Protein AF-A0AA38TCP2-F1 (afdb_monomer)

Nearest PDB structures (foldseek):
  6n63-assembly1_A-2  TM=3.484E-01  e=5.755E+00  Bacillus thermotolerans

Sequence (91 aa):
MIALFSSVIDVLQMIEEDGLTCEQKSKARLLSNSLHSFDVVFCLHFMKLLLGITNELSQDLQKNERDIINAMQSVGVCKHQLQELRVEDDR

Radius of gyration: 19.85 Å; Cα contacts (8 Å, |Δi|>4): 44; chains: 1; bounding box: 36×32×53 Å

Organism: NCBI:txid347529

Mean predicted aligned error: 7.53 Å

pLDDT: mean 86.17, std 11.7, range [43.28, 97.25]

Foldseek 3Di:
DVVCLVVLLVVLVCCLVPPPDPVSNVVSVVVNVVCPDPVNVVVVVVVVVLCVLVVVLVVLVVPDDPPVVVSVVSVVVSVVVVVVVVVVVVD

Structure (mmCIF, N/CA/C/O backbone):
data_AF-A0AA38TCP2-F1
#
_entry.id   AF-A0AA38TCP2-F1
#
loop_
_atom_site.group_PDB
_atom_site.id
_atom_site.type_symbol
_atom_site.label_atom_id
_atom_site.label_alt_id
_atom_site.label_comp_id
_atom_site.label_asym_id
_atom_site.label_entity_id
_atom_site.label_seq_id
_atom_site.pdbx_PDB_ins_code
_atom_site.Cartn_x
_atom_site.Cartn_y
_atom_site.Cartn_z
_atom_site.occupancy
_atom_site.B_iso_or_equiv
_atom_site.auth_seq_id
_atom_site.auth_comp_id
_atom_site.auth_asym_id
_atom_site.auth_atom_id
_atom_site.pdbx_PDB_model_num
ATOM 1 N N . MET A 1 1 ? -2.609 6.591 0.418 1.00 59.47 1 MET A N 1
ATOM 2 C CA . MET A 1 1 ? -2.010 5.448 -0.306 1.00 59.47 1 MET A CA 1
ATOM 3 C C . MET A 1 1 ? -2.790 5.123 -1.580 1.00 59.47 1 MET A C 1
ATOM 5 O O . MET A 1 1 ? -2.225 5.308 -2.644 1.00 59.47 1 MET A O 1
ATOM 9 N N . ILE A 1 2 ? -4.091 4.800 -1.522 1.00 72.06 2 ILE A N 1
ATOM 10 C CA . ILE A 1 2 ? -4.913 4.575 -2.739 1.00 72.06 2 ILE A CA 1
ATOM 11 C C . ILE A 1 2 ? -4.973 5.789 -3.677 1.00 72.06 2 ILE A C 1
ATOM 13 O O . ILE A 1 2 ? -4.919 5.619 -4.887 1.00 72.06 2 ILE A O 1
ATOM 17 N N . ALA A 1 3 ? -4.990 7.012 -3.141 1.00 81.94 3 ALA A N 1
ATOM 18 C CA . ALA A 1 3 ? -4.983 8.225 -3.965 1.00 81.94 3 ALA A CA 1
ATOM 19 C C . ALA A 1 3 ? -3.734 8.367 -4.860 1.00 81.94 3 ALA A C 1
ATOM 21 O O . ALA A 1 3 ? -3.800 9.022 -5.891 1.00 81.94 3 ALA A O 1
ATOM 22 N N . LEU A 1 4 ? -2.606 7.755 -4.479 1.00 88.12 4 LEU A N 1
ATOM 23 C CA . LEU A 1 4 ? -1.365 7.800 -5.260 1.00 88.12 4 LEU A CA 1
ATOM 24 C C . LEU A 1 4 ? -1.226 6.604 -6.203 1.00 88.12 4 LEU A C 1
ATOM 26 O O . LEU A 1 4 ? -0.361 6.629 -7.067 1.00 88.12 4 LEU A O 1
ATOM 30 N N . PHE A 1 5 ? -2.061 5.572 -6.051 1.00 88.12 5 PHE A N 1
ATOM 31 C CA . PHE A 1 5 ? -1.940 4.337 -6.821 1.00 88.12 5 PHE A CA 1
ATOM 32 C C . PHE A 1 5 ? -2.056 4.605 -8.325 1.00 88.12 5 PHE A C 1
ATOM 34 O O . PHE A 1 5 ? -1.156 4.231 -9.066 1.00 88.12 5 PHE A O 1
ATOM 41 N N . SER A 1 6 ? -3.084 5.351 -8.750 1.00 90.56 6 SER A N 1
ATOM 42 C CA . SER A 1 6 ? -3.246 5.755 -10.158 1.00 90.56 6 SER A CA 1
ATOM 43 C C . SER A 1 6 ? -2.028 6.527 -10.659 1.00 90.56 6 SER A C 1
ATOM 45 O O . SER A 1 6 ? -1.417 6.132 -11.638 1.00 90.56 6 SER A O 1
ATOM 47 N N . SER A 1 7 ? -1.605 7.560 -9.923 1.00 94.44 7 SER A N 1
ATOM 48 C CA . SER A 1 7 ? -0.474 8.398 -10.331 1.00 94.44 7 SER A CA 1
ATOM 49 C C . SER A 1 7 ? 0.837 7.616 -10.463 1.00 94.44 7 SER A C 1
ATOM 51 O O . SER A 1 7 ? 1.644 7.936 -11.329 1.00 94.44 7 SER A O 1
ATOM 53 N N . VAL A 1 8 ? 1.069 6.607 -9.617 1.00 93.38 8 VAL A N 1
ATOM 54 C CA . VAL A 1 8 ? 2.259 5.749 -9.711 1.00 93.38 8 VAL A CA 1
ATOM 55 C C . VAL A 1 8 ? 2.183 4.847 -10.942 1.00 93.38 8 VAL A C 1
ATOM 57 O O . VAL A 1 8 ? 3.186 4.718 -11.639 1.00 93.38 8 VAL A O 1
ATOM 60 N N . ILE A 1 9 ? 1.019 4.261 -11.236 1.00 94.06 9 ILE A N 1
ATOM 61 C CA . ILE A 1 9 ? 0.814 3.467 -12.457 1.00 94.06 9 ILE A CA 1
ATOM 62 C C . ILE A 1 9 ? 1.022 4.331 -13.705 1.00 94.06 9 ILE A C 1
ATOM 64 O O . ILE A 1 9 ? 1.779 3.932 -14.586 1.00 94.06 9 ILE A O 1
ATOM 68 N N . ASP A 1 10 ? 0.453 5.538 -13.736 1.00 95.12 10 ASP A N 1
ATOM 69 C CA . ASP A 1 10 ? 0.572 6.466 -14.867 1.00 95.12 10 ASP A CA 1
ATOM 70 C C . ASP A 1 10 ? 2.042 6.825 -15.150 1.00 95.12 10 ASP A C 1
ATOM 72 O O . ASP A 1 10 ? 2.501 6.806 -16.294 1.00 95.12 10 ASP A O 1
ATOM 76 N N . VAL A 1 11 ? 2.824 7.099 -14.099 1.00 96.38 11 VAL A N 1
ATOM 77 C CA . VAL A 1 11 ? 4.262 7.386 -14.230 1.00 96.38 11 VAL A CA 1
ATOM 78 C C . VAL A 1 11 ? 5.042 6.152 -14.689 1.00 96.38 11 VAL A C 1
ATOM 80 O O . VAL A 1 11 ? 5.954 6.276 -15.505 1.00 96.38 11 VAL A O 1
ATOM 83 N N . LEU A 1 12 ? 4.708 4.956 -14.197 1.00 96.50 12 LEU A N 1
ATOM 84 C CA . LEU A 1 12 ? 5.367 3.724 -14.635 1.00 96.50 12 LEU A CA 1
ATOM 85 C C . LEU A 1 12 ? 5.069 3.412 -16.102 1.00 96.50 12 LEU A C 1
ATOM 87 O O . LEU A 1 12 ? 5.986 3.031 -16.826 1.00 96.50 12 LEU A O 1
ATOM 91 N N . GLN A 1 13 ? 3.836 3.633 -16.557 1.00 95.69 13 GLN A N 1
ATOM 92 C CA . GLN A 1 13 ? 3.471 3.474 -17.961 1.00 95.69 13 GLN A CA 1
ATOM 93 C C . GLN A 1 13 ? 4.240 4.462 -18.849 1.00 95.69 13 GLN A C 1
ATOM 95 O O . GLN A 1 13 ? 4.828 4.059 -19.850 1.00 95.69 13 GLN A O 1
ATOM 100 N N . MET A 1 14 ? 4.341 5.726 -18.431 1.00 96.94 14 MET A N 1
ATOM 101 C CA . MET A 1 14 ? 5.144 6.729 -19.134 1.00 96.94 14 MET A CA 1
ATOM 102 C C . MET A 1 14 ? 6.617 6.307 -19.248 1.00 96.94 14 MET A C 1
ATOM 104 O O . MET A 1 14 ? 7.219 6.435 -20.307 1.00 96.94 14 MET A O 1
ATOM 108 N N . ILE A 1 15 ? 7.217 5.755 -18.187 1.00 97.25 15 ILE A N 1
ATOM 109 C CA . ILE A 1 15 ? 8.612 5.280 -18.229 1.00 97.25 15 ILE A CA 1
ATOM 110 C C . ILE A 1 15 ? 8.755 4.033 -19.114 1.00 97.25 15 ILE A C 1
ATOM 112 O O . ILE A 1 15 ? 9.784 3.862 -19.771 1.00 97.25 15 ILE A O 1
ATOM 116 N N . GLU A 1 16 ? 7.754 3.154 -19.142 1.00 95.81 16 GLU A N 1
ATOM 117 C CA . GLU A 1 16 ? 7.742 1.996 -20.035 1.00 95.81 16 GLU A CA 1
ATOM 118 C C . GLU A 1 16 ? 7.725 2.418 -21.515 1.00 95.81 16 GLU A C 1
ATOM 120 O O . GLU A 1 16 ? 8.463 1.852 -22.328 1.00 95.81 16 GLU A O 1
ATOM 125 N N . GLU A 1 17 ? 6.937 3.437 -21.854 1.00 95.06 17 GLU A N 1
ATOM 126 C CA . GLU A 1 17 ? 6.791 3.954 -23.216 1.00 95.06 17 GLU A CA 1
ATOM 127 C C . GLU A 1 17 ? 7.997 4.822 -23.628 1.00 95.06 17 GLU A C 1
ATOM 129 O O . GLU A 1 17 ? 8.650 4.531 -24.639 1.00 95.06 17 GLU A O 1
ATOM 134 N N . ASP A 1 18 ? 8.386 5.787 -22.790 1.00 96.12 18 ASP A N 1
ATOM 135 C CA . ASP A 1 18 ? 9.334 6.867 -23.115 1.00 96.12 18 ASP A CA 1
ATOM 136 C C . ASP A 1 18 ? 10.735 6.713 -22.491 1.00 96.12 18 ASP A C 1
ATOM 138 O O . ASP A 1 18 ? 11.607 7.565 -22.676 1.00 96.12 18 ASP A O 1
ATOM 142 N N . GLY A 1 19 ? 10.998 5.630 -21.751 1.00 93.94 19 GLY A N 1
ATOM 143 C CA . GLY A 1 19 ? 12.284 5.416 -21.078 1.00 93.94 19 GLY A CA 1
ATOM 144 C C . GLY A 1 19 ? 13.503 5.486 -22.014 1.00 93.94 19 GLY A C 1
ATOM 145 O O . GLY A 1 19 ? 13.478 4.986 -23.140 1.00 93.94 19 GLY A O 1
ATOM 146 N N . LEU A 1 20 ? 14.610 6.060 -21.531 1.00 95.12 20 LEU A N 1
ATOM 147 C CA . LEU A 1 20 ? 15.832 6.257 -22.328 1.00 95.12 20 LEU A CA 1
ATOM 148 C C . LEU A 1 20 ? 16.598 4.950 -22.571 1.00 95.12 20 LEU A C 1
ATOM 150 O O . LEU A 1 20 ? 17.314 4.827 -23.563 1.00 95.12 20 LEU A O 1
ATOM 154 N N . THR A 1 21 ? 16.466 3.972 -21.668 1.00 97.25 21 THR A N 1
ATOM 155 C CA . THR A 1 21 ? 17.153 2.677 -21.763 1.00 97.25 21 THR A CA 1
ATOM 156 C C . THR A 1 21 ? 16.186 1.499 -21.671 1.00 97.25 21 THR A C 1
ATOM 158 O O . THR A 1 21 ? 15.159 1.554 -20.993 1.00 97.25 21 THR A O 1
ATOM 161 N N . CYS A 1 22 ? 16.547 0.375 -22.299 1.00 94.81 22 CY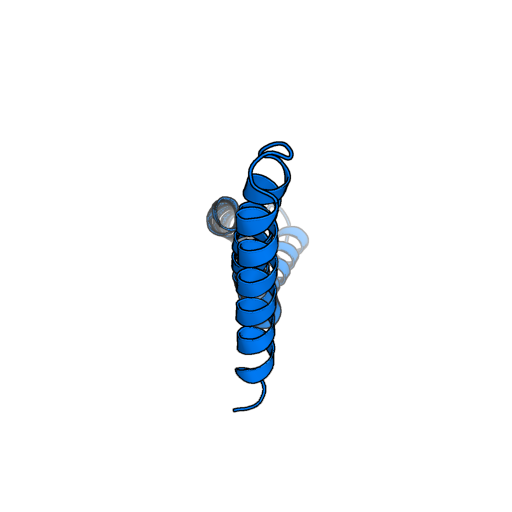S A N 1
ATOM 162 C CA . CYS A 1 22 ? 15.786 -0.876 -22.185 1.00 94.81 22 CYS A CA 1
ATOM 163 C C . CYS A 1 22 ? 15.663 -1.361 -20.729 1.00 94.81 22 CYS A C 1
ATOM 165 O O . CYS A 1 22 ? 14.666 -1.978 -20.354 1.00 94.81 22 CYS A O 1
ATOM 167 N N . GLU A 1 23 ? 16.658 -1.068 -19.890 1.00 96.75 23 GLU A N 1
ATOM 168 C CA . GLU A 1 23 ? 16.626 -1.395 -18.465 1.00 96.75 23 GLU A CA 1
ATOM 169 C C . GLU A 1 23 ? 15.551 -0.589 -17.723 1.00 96.75 23 GLU A C 1
ATOM 171 O O . GLU A 1 23 ? 14.797 -1.155 -16.937 1.00 96.75 23 GLU A O 1
ATOM 176 N N . GLN A 1 24 ? 15.425 0.713 -17.997 1.00 96.25 24 GLN A N 1
ATOM 177 C CA . GLN A 1 24 ? 14.370 1.539 -17.402 1.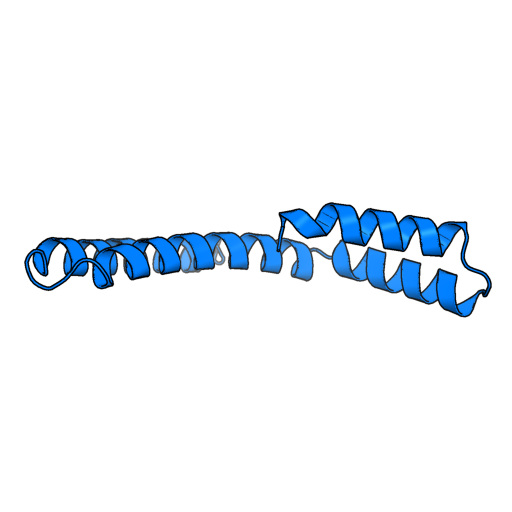00 96.25 24 GLN A CA 1
ATOM 178 C C . GLN A 1 24 ? 12.980 1.036 -17.800 1.00 96.25 24 GLN A C 1
ATOM 180 O O . GLN A 1 24 ? 12.140 0.823 -16.927 1.00 96.25 24 GLN A O 1
ATOM 185 N N . LYS A 1 25 ? 12.769 0.768 -19.094 1.00 96.81 25 LYS A N 1
ATOM 186 C CA . LYS A 1 25 ? 11.483 0.271 -19.609 1.00 96.81 25 LYS A CA 1
ATOM 187 C C . LYS A 1 25 ? 11.101 -1.079 -19.003 1.00 96.81 25 LYS A C 1
ATOM 189 O O . LYS A 1 25 ? 9.979 -1.266 -18.543 1.00 96.81 25 LYS A O 1
ATOM 194 N N . SER A 1 26 ? 12.047 -2.020 -18.953 1.00 96.56 26 SER A N 1
ATOM 195 C CA . SER A 1 26 ? 11.806 -3.351 -18.377 1.00 96.56 26 SER A CA 1
ATOM 196 C C . SER A 1 26 ? 11.538 -3.303 -16.872 1.00 96.56 26 SER A C 1
ATOM 198 O O . SER A 1 26 ? 10.630 -3.988 -16.402 1.00 96.56 26 SER A O 1
ATOM 200 N N . LYS A 1 27 ? 12.256 -2.463 -16.114 1.00 96.50 27 LYS A N 1
ATOM 201 C CA . LYS A 1 27 ? 11.973 -2.240 -14.688 1.00 96.50 27 LYS A CA 1
ATOM 202 C C . LYS A 1 27 ? 10.596 -1.621 -14.468 1.00 96.50 27 LYS A C 1
ATOM 204 O O . LYS A 1 27 ? 9.882 -2.073 -13.578 1.00 96.50 27 LYS A O 1
ATOM 209 N N . ALA A 1 28 ? 10.212 -0.632 -15.274 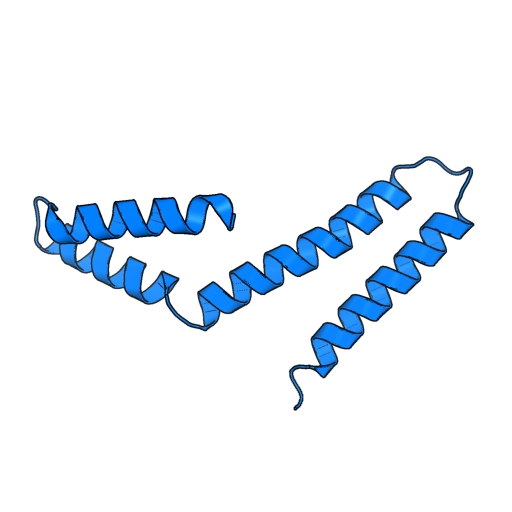1.00 97.12 28 ALA A N 1
ATOM 210 C CA . ALA A 1 28 ? 8.902 0.003 -15.175 1.00 97.12 28 ALA A CA 1
ATOM 211 C C . ALA A 1 28 ? 7.765 -0.999 -15.423 1.00 97.12 28 ALA A C 1
ATOM 213 O O . ALA A 1 28 ? 6.860 -1.107 -14.596 1.00 97.12 28 ALA A O 1
ATOM 214 N N . ARG A 1 29 ? 7.887 -1.831 -16.467 1.00 95.75 29 ARG A N 1
ATOM 215 C CA . ARG A 1 29 ? 6.954 -2.933 -16.743 1.00 95.75 29 ARG A CA 1
ATOM 216 C C . ARG A 1 29 ? 6.862 -3.928 -15.585 1.00 95.75 29 ARG A C 1
ATOM 218 O O . ARG A 1 29 ? 5.769 -4.310 -15.179 1.00 95.75 29 ARG A O 1
ATOM 225 N N . LEU A 1 30 ? 8.004 -4.362 -15.044 1.00 96.25 30 LEU A N 1
ATOM 226 C CA . LEU A 1 30 ? 8.043 -5.304 -13.918 1.00 96.25 30 LEU A CA 1
ATOM 227 C C . LEU A 1 30 ? 7.347 -4.736 -12.676 1.00 96.25 30 LEU A C 1
ATOM 229 O O . LEU A 1 30 ? 6.571 -5.440 -12.032 1.00 96.25 30 LEU A O 1
ATOM 233 N N . LEU A 1 31 ? 7.601 -3.466 -12.355 1.00 95.75 31 LEU A N 1
ATOM 234 C CA . LEU A 1 31 ? 6.957 -2.781 -11.237 1.00 95.75 31 LEU A CA 1
ATOM 235 C C . LEU A 1 31 ? 5.458 -2.598 -11.473 1.00 95.75 31 LEU A C 1
ATOM 237 O O . LEU A 1 31 ? 4.684 -2.875 -10.563 1.00 95.75 31 LEU A O 1
ATOM 241 N N . SER A 1 32 ? 5.045 -2.202 -12.679 1.00 93.75 32 SER A N 1
ATOM 242 C CA . SER A 1 32 ? 3.630 -2.070 -13.042 1.00 93.75 32 SER A CA 1
ATOM 243 C C . SER A 1 32 ? 2.892 -3.402 -12.870 1.00 93.75 32 SER A C 1
ATOM 245 O O . SER A 1 32 ? 1.904 -3.481 -12.142 1.00 93.75 32 SER A O 1
ATOM 247 N N . ASN A 1 33 ? 3.448 -4.492 -13.409 1.00 93.88 33 ASN A N 1
ATOM 248 C CA . ASN A 1 33 ? 2.891 -5.838 -13.248 1.00 93.88 33 ASN A CA 1
ATOM 249 C C . ASN A 1 33 ? 2.807 -6.268 -11.777 1.00 93.88 33 ASN A C 1
ATOM 251 O O . ASN A 1 33 ? 1.825 -6.882 -11.368 1.00 93.88 33 ASN A O 1
ATOM 255 N N . SER A 1 34 ? 3.823 -5.938 -10.976 1.00 93.62 34 SER A N 1
ATOM 256 C CA . SER A 1 34 ? 3.825 -6.220 -9.538 1.00 93.62 34 SER A CA 1
ATOM 257 C C . SER A 1 34 ? 2.743 -5.424 -8.801 1.00 93.62 34 SER A C 1
ATOM 259 O O . SER A 1 34 ? 2.015 -5.982 -7.985 1.00 93.62 34 SER A O 1
ATOM 261 N N . LEU A 1 35 ? 2.563 -4.141 -9.125 1.00 92.06 35 LEU A N 1
ATOM 262 C CA . LEU A 1 35 ? 1.521 -3.300 -8.528 1.00 92.06 35 LEU A CA 1
ATOM 263 C C . LEU A 1 35 ? 0.104 -3.722 -8.933 1.00 92.06 35 LEU A C 1
ATOM 265 O O . LEU A 1 35 ? -0.823 -3.557 -8.143 1.00 92.06 35 LEU A O 1
ATOM 269 N N . HIS A 1 36 ? -0.055 -4.288 -10.128 1.00 89.62 36 HIS A N 1
ATOM 270 C CA . HIS A 1 36 ? -1.301 -4.892 -10.595 1.00 89.62 36 HIS A CA 1
ATOM 271 C C . HIS A 1 36 ? -1.520 -6.327 -10.098 1.00 89.62 36 HIS A C 1
ATOM 273 O O . HIS A 1 36 ? -2.576 -6.903 -10.367 1.00 89.62 36 HIS A O 1
ATOM 279 N N . SER A 1 37 ? -0.561 -6.916 -9.375 1.00 92.81 37 SER A N 1
ATOM 280 C CA . SER A 1 37 ? -0.752 -8.237 -8.781 1.00 92.81 37 SER A CA 1
ATOM 281 C C . SER A 1 37 ? -1.900 -8.221 -7.774 1.00 92.81 37 SER A C 1
ATOM 283 O O . SER A 1 37 ? -2.133 -7.227 -7.077 1.00 92.81 37 SER A O 1
ATOM 285 N N . PHE A 1 38 ? -2.605 -9.349 -7.684 1.00 86.88 38 PHE A N 1
ATOM 286 C CA . PHE A 1 38 ? -3.689 -9.513 -6.722 1.00 86.88 38 PHE A CA 1
ATOM 287 C C . PHE A 1 38 ? -3.216 -9.212 -5.298 1.00 86.88 38 PHE A C 1
ATOM 289 O O . PHE A 1 38 ? -3.871 -8.441 -4.609 1.00 86.88 38 PHE A O 1
ATOM 296 N N . ASP A 1 39 ? -2.048 -9.720 -4.900 1.00 89.75 39 ASP A N 1
ATOM 297 C CA . ASP A 1 39 ? -1.505 -9.549 -3.551 1.00 89.75 39 ASP A CA 1
ATOM 298 C C . ASP A 1 39 ? -1.346 -8.073 -3.172 1.00 89.75 39 ASP A C 1
ATOM 300 O O . ASP A 1 39 ? -1.763 -7.658 -2.090 1.00 89.75 39 ASP A O 1
ATOM 304 N N . VAL A 1 40 ? -0.789 -7.250 -4.067 1.00 89.19 40 VAL A N 1
ATOM 305 C CA . VAL A 1 40 ? -0.585 -5.819 -3.802 1.00 89.19 40 VAL A CA 1
ATOM 306 C C . VAL A 1 40 ? -1.913 -5.070 -3.781 1.00 89.19 40 VAL A C 1
ATOM 308 O O . VAL A 1 40 ? -2.151 -4.268 -2.875 1.00 89.19 40 VAL A O 1
ATOM 311 N N . VAL A 1 41 ? -2.797 -5.338 -4.745 1.00 88.62 41 VAL A N 1
ATOM 312 C CA . VAL A 1 41 ? -4.122 -4.706 -4.801 1.00 88.62 41 VAL A CA 1
ATOM 313 C C . VAL A 1 41 ? -4.936 -5.073 -3.561 1.00 88.62 41 VAL A C 1
ATOM 315 O O . VAL A 1 41 ? -5.494 -4.183 -2.915 1.00 88.62 41 VAL A O 1
ATOM 318 N N . PHE A 1 42 ? -4.960 -6.349 -3.185 1.00 87.69 42 PHE A N 1
ATOM 319 C CA . PHE A 1 42 ? -5.608 -6.851 -1.980 1.00 87.69 42 PHE A CA 1
ATOM 320 C C . PHE A 1 42 ? -5.031 -6.182 -0.733 1.00 87.69 42 PHE A C 1
ATOM 322 O O . PHE A 1 42 ? -5.780 -5.584 0.039 1.00 87.69 42 PHE A O 1
ATOM 329 N N . CYS A 1 43 ? -3.704 -6.166 -0.581 1.00 90.12 43 CYS A N 1
ATOM 330 C CA . CYS A 1 43 ? -3.043 -5.517 0.548 1.00 90.12 43 CYS A CA 1
ATOM 331 C C . CYS A 1 43 ? -3.383 -4.022 0.641 1.00 90.12 43 CYS A C 1
ATOM 333 O O . CYS A 1 43 ? -3.608 -3.520 1.738 1.00 90.12 43 CYS A O 1
ATOM 335 N N . LEU A 1 44 ? -3.461 -3.294 -0.477 1.00 90.38 44 LEU A N 1
ATOM 336 C CA . LEU A 1 44 ? -3.840 -1.875 -0.482 1.00 90.38 44 LEU A CA 1
ATOM 337 C C . LEU A 1 44 ? -5.288 -1.649 -0.028 1.00 90.38 44 LEU A C 1
ATOM 339 O O . LEU A 1 44 ? -5.552 -0.727 0.752 1.00 90.38 44 LEU A O 1
ATOM 343 N N . HIS A 1 45 ? -6.223 -2.477 -0.500 1.00 88.25 45 HIS A N 1
ATOM 344 C CA . HIS A 1 45 ? -7.626 -2.416 -0.082 1.00 88.25 45 HIS A CA 1
ATOM 345 C C . HIS A 1 45 ? -7.775 -2.780 1.397 1.00 88.25 45 HIS A C 1
ATOM 347 O O . HIS A 1 45 ? -8.421 -2.047 2.150 1.00 88.25 45 HIS A O 1
ATOM 353 N N . PHE A 1 46 ? -7.100 -3.844 1.828 1.00 88.62 46 PHE A N 1
ATOM 354 C CA . PHE A 1 46 ? -7.081 -4.297 3.212 1.00 88.62 46 PHE A CA 1
ATOM 355 C C . PHE A 1 46 ? -6.477 -3.245 4.149 1.00 88.62 46 PHE A C 1
ATOM 357 O O . PHE A 1 46 ? -7.083 -2.894 5.161 1.00 88.62 46 PHE A O 1
ATOM 364 N N . MET A 1 47 ? -5.343 -2.640 3.777 1.00 91.06 47 MET A N 1
ATOM 365 C CA . MET A 1 47 ? -4.734 -1.542 4.532 1.00 91.06 47 MET A CA 1
ATOM 366 C C . MET A 1 47 ? -5.675 -0.343 4.666 1.00 91.06 47 MET A C 1
ATOM 368 O O . MET A 1 47 ? -5.744 0.246 5.741 1.00 91.06 47 MET A O 1
ATOM 372 N N . LYS A 1 48 ? -6.423 0.030 3.617 1.00 89.19 48 LYS A N 1
ATOM 373 C CA . LYS A 1 48 ? -7.412 1.118 3.716 1.00 89.19 48 LYS A CA 1
ATOM 374 C C . LYS A 1 48 ? -8.512 0.791 4.717 1.00 89.19 48 LYS A C 1
ATOM 376 O O . LYS A 1 48 ? -8.885 1.668 5.494 1.00 89.19 48 LYS A O 1
ATOM 381 N N . LEU A 1 49 ? -9.026 -0.433 4.687 1.00 90.19 49 LEU A N 1
ATOM 382 C CA . LEU A 1 49 ? -10.083 -0.857 5.593 1.00 90.19 49 LEU A CA 1
ATOM 383 C C . LEU A 1 49 ? -9.601 -0.887 7.048 1.00 90.19 49 LEU A C 1
ATOM 385 O O . LEU A 1 49 ? -10.218 -0.259 7.907 1.00 90.19 49 LEU A O 1
ATOM 389 N N . LEU A 1 50 ? -8.450 -1.516 7.307 1.00 89.81 50 LEU A N 1
ATOM 390 C CA . LEU A 1 50 ? -7.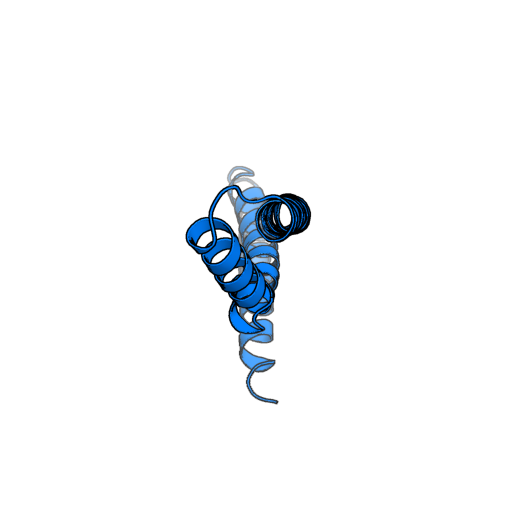828 -1.542 8.632 1.00 89.81 50 LEU A CA 1
ATOM 391 C C . LEU A 1 50 ? -7.519 -0.139 9.163 1.00 89.81 50 LEU A C 1
ATOM 393 O O . LEU A 1 50 ? -7.774 0.151 10.332 1.00 89.81 50 LEU A O 1
ATOM 397 N N . LEU A 1 51 ? -6.984 0.748 8.318 1.00 91.81 51 LEU A N 1
ATOM 398 C CA . LEU A 1 51 ? -6.721 2.135 8.702 1.00 91.81 51 LEU A CA 1
ATOM 399 C C . LEU A 1 51 ? -8.012 2.886 9.027 1.00 91.81 51 LEU A C 1
ATOM 401 O O . LEU A 1 51 ? -8.012 3.684 9.953 1.00 91.81 51 LEU A O 1
ATOM 405 N N . GLY A 1 52 ? -9.107 2.621 8.310 1.00 91.44 52 GLY A N 1
ATOM 406 C CA . GLY A 1 52 ? -10.419 3.191 8.616 1.00 91.44 52 GLY A CA 1
ATOM 407 C C . GLY A 1 52 ? -10.898 2.801 10.014 1.00 91.44 52 GLY A C 1
ATOM 408 O O . GLY A 1 52 ? -11.143 3.679 10.839 1.00 91.44 52 GLY A O 1
ATOM 409 N N . ILE A 1 53 ? -10.931 1.494 10.295 1.00 88.00 53 ILE A N 1
ATOM 410 C CA . ILE A 1 53 ? -11.361 0.929 11.585 1.00 88.00 53 ILE A CA 1
ATOM 411 C C . ILE A 1 53 ? -10.493 1.462 12.736 1.00 88.00 53 ILE A C 1
ATOM 413 O O . ILE A 1 53 ? -10.989 1.925 13.764 1.00 88.00 53 ILE A O 1
ATOM 417 N N . THR A 1 54 ? -9.170 1.423 12.569 1.00 88.25 54 THR A N 1
ATOM 418 C CA . THR A 1 54 ? -8.238 1.864 13.619 1.00 88.25 54 THR A CA 1
ATOM 419 C C . THR A 1 54 ? -8.233 3.378 13.804 1.00 88.25 54 THR A C 1
ATOM 421 O O . THR A 1 54 ? -8.042 3.839 14.928 1.00 88.25 54 THR A O 1
ATOM 424 N N . ASN A 1 55 ? -8.484 4.163 12.752 1.00 91.38 55 ASN A N 1
ATOM 425 C CA . ASN A 1 55 ? -8.641 5.610 12.859 1.00 91.38 55 ASN A CA 1
ATOM 426 C C . ASN A 1 55 ? -9.922 5.989 13.613 1.00 91.38 55 ASN A C 1
ATOM 428 O O . ASN A 1 55 ? -9.859 6.863 14.471 1.00 91.38 55 ASN A O 1
ATOM 432 N N . GLU A 1 56 ? -11.055 5.341 13.327 1.00 88.25 56 GLU A N 1
ATOM 433 C CA . GLU A 1 56 ? -12.309 5.558 14.066 1.00 88.25 56 GLU A CA 1
ATOM 434 C C . GLU A 1 56 ? -12.116 5.267 15.558 1.00 88.25 56 GLU A C 1
ATOM 436 O O . GLU A 1 56 ? -12.351 6.134 16.402 1.00 88.25 56 GLU A O 1
ATOM 441 N N . LEU A 1 57 ? -11.534 4.107 15.876 1.00 85.06 57 LEU A N 1
ATOM 442 C CA . LEU A 1 57 ? -11.174 3.764 17.248 1.00 85.06 57 LEU A CA 1
ATOM 443 C C . LEU A 1 57 ? -10.219 4.797 17.871 1.00 85.06 57 LEU A C 1
ATOM 445 O O . LEU A 1 57 ? -10.397 5.200 19.018 1.00 85.06 57 LEU A O 1
ATOM 449 N N . SE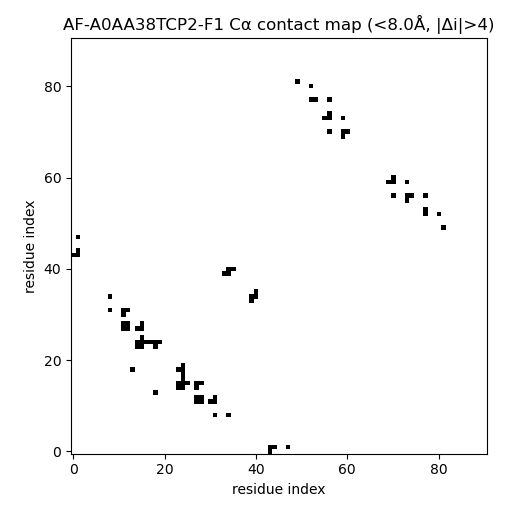R A 1 58 ? -9.201 5.241 17.131 1.00 87.94 58 SER A N 1
ATOM 450 C CA . SER A 1 58 ? -8.241 6.235 17.616 1.00 87.94 58 SER A CA 1
ATOM 451 C C . SER A 1 58 ? -8.913 7.570 17.938 1.00 87.94 58 SER A C 1
ATOM 453 O O . SER A 1 58 ? -8.599 8.176 18.959 1.00 87.94 58 SER A O 1
ATOM 455 N N . GLN A 1 59 ? -9.859 8.015 17.109 1.00 88.19 59 GLN A N 1
ATOM 456 C CA . GLN A 1 59 ? -10.619 9.240 17.349 1.00 88.19 59 GLN A CA 1
ATOM 457 C C . GLN A 1 59 ? -11.489 9.131 18.601 1.00 88.19 59 GLN A C 1
ATOM 459 O O . GLN A 1 59 ? -11.548 10.082 19.379 1.00 88.19 59 GLN A O 1
ATOM 464 N N . ASP A 1 60 ? -12.128 7.986 18.823 1.00 84.56 60 ASP A N 1
ATOM 465 C CA . ASP A 1 60 ? -12.960 7.773 20.007 1.00 84.56 60 ASP A CA 1
ATOM 466 C C . ASP A 1 60 ? -12.139 7.655 21.292 1.00 84.56 60 ASP A C 1
ATOM 468 O O . ASP A 1 60 ? -12.530 8.213 22.313 1.00 84.56 60 ASP A O 1
ATOM 472 N N . LEU A 1 61 ? -10.960 7.031 21.236 1.00 81.69 61 LEU A N 1
ATOM 473 C CA . LEU A 1 61 ? -10.030 6.979 22.369 1.00 81.69 61 LEU A CA 1
ATOM 474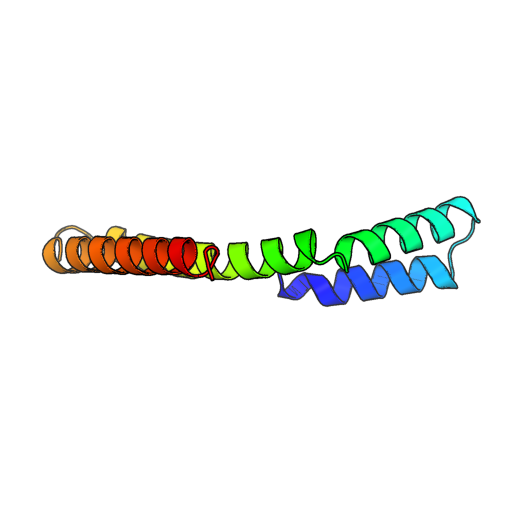 C C . LEU A 1 61 ? -9.408 8.345 22.698 1.00 81.69 61 L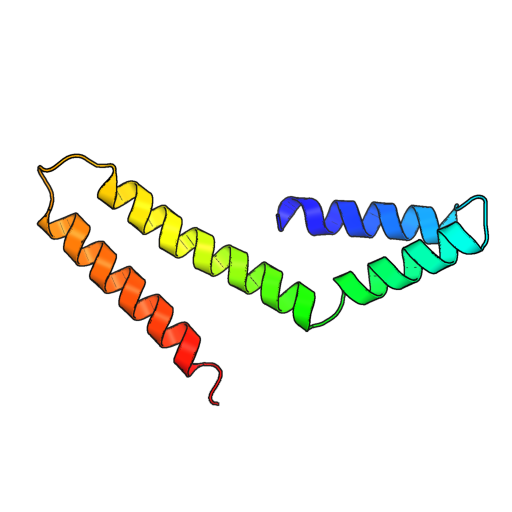EU A C 1
ATOM 476 O O . LEU A 1 61 ? -9.093 8.615 23.855 1.00 81.69 61 LEU A O 1
ATOM 480 N N . GLN A 1 62 ? -9.211 9.208 21.697 1.00 86.25 62 GLN A N 1
ATOM 481 C CA . GLN A 1 62 ? -8.658 10.554 21.889 1.00 86.25 62 GLN A CA 1
ATOM 482 C C . GLN A 1 62 ? -9.680 11.555 22.458 1.00 86.25 62 GLN A C 1
ATOM 484 O O . GLN A 1 62 ? -9.288 12.587 23.012 1.00 86.25 62 GLN A O 1
ATOM 489 N N . LYS A 1 63 ? -10.988 11.277 22.362 1.00 83.31 63 LYS A N 1
ATOM 490 C CA . LYS A 1 63 ? -12.027 12.052 23.057 1.00 83.31 63 LYS A CA 1
ATOM 491 C C . LYS A 1 63 ? -11.940 11.729 24.560 1.00 83.31 63 LYS A C 1
ATOM 493 O O . LYS A 1 63 ? -12.415 10.696 25.005 1.00 83.31 63 LYS A O 1
ATOM 498 N N . ASN A 1 64 ? -11.282 12.608 25.326 1.00 67.81 64 ASN A N 1
ATOM 499 C CA . ASN A 1 64 ? -10.996 12.475 26.769 1.00 67.81 64 ASN A CA 1
ATOM 500 C C . ASN A 1 64 ? -12.107 11.816 27.629 1.00 67.81 64 ASN A C 1
ATOM 502 O O . ASN A 1 64 ? -13.284 12.108 27.437 1.00 67.81 64 ASN A O 1
ATOM 506 N N . GLU A 1 65 ? -11.663 11.057 28.647 1.00 58.41 65 GLU A N 1
ATOM 507 C CA . GLU A 1 65 ? -12.271 10.316 29.792 1.00 58.41 65 GLU A CA 1
ATOM 508 C C . GLU A 1 65 ? -13.778 10.384 30.138 1.00 58.41 65 GLU A C 1
ATOM 510 O O . GLU A 1 65 ? -14.261 9.514 30.862 1.00 58.41 65 GLU A O 1
ATOM 515 N N . ARG A 1 66 ? -14.562 11.357 29.667 1.00 56.50 66 ARG A N 1
ATOM 516 C CA . ARG A 1 66 ? -15.992 11.479 30.012 1.00 56.50 66 ARG A CA 1
ATOM 517 C C . ARG A 1 66 ? -16.887 10.462 29.313 1.00 56.50 66 ARG A C 1
ATOM 519 O O . ARG A 1 66 ? -18.071 10.410 29.627 1.00 56.50 66 ARG A O 1
ATOM 526 N N . ASP A 1 67 ? -16.333 9.666 28.403 1.00 66.56 67 ASP A N 1
ATOM 527 C CA . ASP A 1 67 ? -17.106 8.740 27.584 1.00 66.56 67 ASP A CA 1
ATOM 528 C C . ASP A 1 67 ? -16.436 7.369 27.431 1.00 66.56 67 ASP A C 1
ATOM 530 O O . ASP A 1 67 ? -16.392 6.768 26.360 1.00 66.56 67 ASP A O 1
ATOM 534 N N . ILE A 1 68 ? -15.893 6.860 28.543 1.00 73.12 68 ILE A N 1
ATOM 535 C CA . ILE A 1 68 ? -15.256 5.535 28.613 1.00 73.12 68 ILE A CA 1
ATOM 536 C C . ILE A 1 68 ? -16.183 4.425 28.093 1.00 73.12 68 ILE A C 1
ATOM 538 O O . ILE A 1 68 ? -15.713 3.440 27.530 1.00 73.12 68 ILE A O 1
ATOM 542 N N . ILE A 1 69 ? -17.501 4.594 28.254 1.00 76.06 69 ILE A N 1
ATOM 543 C CA . ILE A 1 69 ? -18.511 3.662 27.745 1.00 76.06 69 ILE A CA 1
ATOM 544 C C . ILE A 1 69 ? -18.520 3.687 26.214 1.00 76.06 69 ILE A C 1
ATOM 546 O O . ILE A 1 69 ? -18.426 2.622 25.604 1.00 76.06 69 ILE A O 1
ATOM 550 N N . ASN A 1 70 ? -18.546 4.872 25.596 1.00 77.50 70 ASN A N 1
ATOM 551 C CA . ASN A 1 70 ? -18.497 4.996 24.140 1.00 77.50 70 ASN A CA 1
ATOM 552 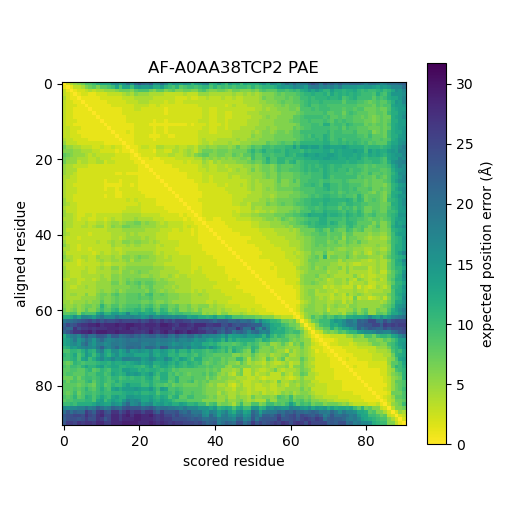C C . ASN A 1 70 ? -17.156 4.508 23.575 1.00 77.50 70 ASN A C 1
ATOM 554 O O . ASN A 1 70 ? -17.146 3.772 22.594 1.00 77.50 70 ASN A O 1
ATOM 558 N N . ALA A 1 71 ? -16.034 4.788 24.244 1.00 78.19 71 ALA A N 1
ATOM 559 C CA . ALA A 1 71 ? -14.731 4.250 23.851 1.00 78.19 71 ALA A CA 1
ATOM 560 C C . ALA A 1 71 ? -14.691 2.708 23.895 1.00 78.19 71 ALA A C 1
ATOM 562 O O . ALA A 1 71 ? -14.217 2.064 22.959 1.00 78.19 71 ALA A O 1
ATOM 563 N N . MET A 1 72 ? -15.226 2.094 24.956 1.00 84.69 72 MET A N 1
ATOM 564 C CA . MET A 1 72 ? -15.303 0.633 25.077 1.00 84.69 72 MET A CA 1
ATOM 565 C C . MET A 1 72 ? -16.261 0.008 24.057 1.00 84.69 72 MET A C 1
ATOM 567 O O . MET A 1 72 ? -15.985 -1.082 23.549 1.00 84.69 72 MET A O 1
ATOM 571 N N . GLN A 1 73 ? -17.356 0.691 23.718 1.00 85.19 73 GLN A N 1
ATOM 572 C CA . GLN A 1 73 ? -18.247 0.273 22.639 1.00 85.19 73 GLN A CA 1
ATOM 573 C C . GLN A 1 73 ? -17.516 0.281 21.291 1.00 85.19 73 GLN A C 1
ATOM 575 O O . GLN A 1 73 ? -17.577 -0.717 20.572 1.00 85.19 73 GLN A O 1
ATOM 580 N N . SER A 1 74 ? -16.757 1.334 20.981 1.00 80.69 74 SER A N 1
ATOM 581 C CA . SER A 1 74 ? -15.963 1.424 19.749 1.00 80.69 74 SER A CA 1
ATOM 582 C C . SER A 1 74 ? -14.854 0.368 19.681 1.00 80.69 74 SER A C 1
ATOM 584 O O . SER A 1 74 ? -14.617 -0.203 18.618 1.00 80.69 74 SER A O 1
ATOM 586 N N . VAL A 1 75 ? -14.229 0.007 20.812 1.00 85.56 75 VAL A N 1
ATOM 587 C CA . VAL A 1 75 ? -13.318 -1.156 20.889 1.00 85.56 75 VAL A CA 1
ATOM 588 C C . VAL A 1 75 ? -14.052 -2.450 20.519 1.00 85.56 75 VAL A C 1
ATOM 590 O O . VAL A 1 75 ? -13.514 -3.273 19.777 1.00 85.56 75 VAL A O 1
ATOM 593 N N . GLY A 1 76 ? -15.279 -2.633 21.014 1.00 88.25 76 GLY A N 1
ATOM 594 C CA . GLY A 1 76 ? -16.125 -3.779 20.679 1.00 88.25 76 GLY A CA 1
ATOM 595 C C . GLY A 1 76 ? -16.465 -3.853 19.189 1.00 88.25 76 GLY A C 1
ATOM 596 O O . GLY A 1 76 ? -16.314 -4.916 18.585 1.00 88.25 76 GLY A O 1
ATOM 597 N N . VAL A 1 77 ? -16.853 -2.724 18.589 1.00 88.19 77 VAL A N 1
ATOM 598 C CA . VAL A 1 77 ? -17.156 -2.607 17.152 1.00 88.19 77 VAL A CA 1
ATOM 599 C C . VAL A 1 77 ? -15.918 -2.903 16.305 1.00 88.19 77 VAL A C 1
ATOM 601 O O . VAL A 1 77 ? -15.970 -3.772 15.439 1.00 88.19 77 VAL A O 1
ATOM 604 N N . CYS A 1 78 ? -14.784 -2.268 16.613 1.00 87.38 78 CYS A N 1
ATOM 605 C CA . CYS A 1 78 ? -13.510 -2.508 15.936 1.00 87.38 78 CYS A CA 1
ATOM 606 C C . CYS A 1 78 ? -13.112 -3.990 15.998 1.00 87.38 78 CYS A C 1
ATOM 608 O O . CYS A 1 78 ? -12.800 -4.604 14.978 1.00 87.38 78 CYS A O 1
ATOM 610 N N . LYS A 1 79 ? -13.197 -4.611 17.182 1.00 87.81 79 LYS A N 1
ATOM 611 C CA . LYS A 1 79 ? -12.916 -6.041 17.352 1.00 87.81 79 LYS A CA 1
ATOM 612 C C . LYS A 1 79 ? -13.828 -6.913 16.488 1.00 87.81 79 LYS A C 1
ATOM 614 O O . LYS A 1 79 ? -13.344 -7.884 15.915 1.00 87.81 79 LYS A O 1
ATOM 619 N N . HIS A 1 80 ? -15.118 -6.594 16.410 1.00 91.06 80 HIS A N 1
ATOM 620 C CA . HIS A 1 80 ? -16.072 -7.351 15.604 1.00 91.06 80 HIS A CA 1
ATOM 621 C C . HIS A 1 80 ? -15.764 -7.243 14.105 1.00 91.06 80 HIS A C 1
ATOM 623 O O . HIS A 1 80 ? -15.614 -8.271 13.453 1.00 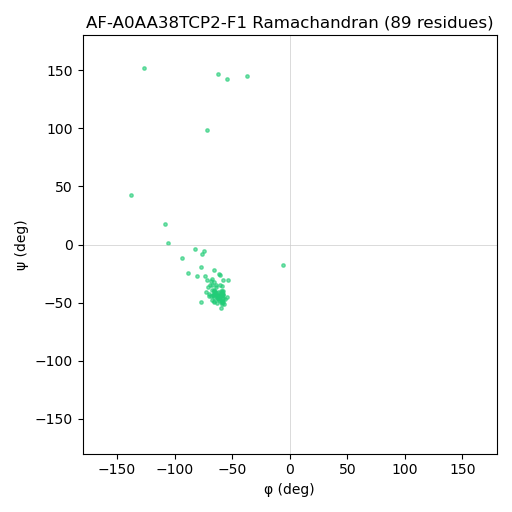91.06 80 HIS A O 1
ATOM 629 N N . GLN A 1 81 ? -15.546 -6.030 13.590 1.00 88.50 81 GLN A N 1
ATOM 630 C CA . GLN A 1 81 ? -15.190 -5.804 12.183 1.00 88.50 81 GLN A CA 1
ATOM 631 C C . GLN A 1 81 ? -13.891 -6.530 11.794 1.00 88.50 81 GLN A C 1
ATOM 633 O O . GLN A 1 81 ? -13.800 -7.137 10.731 1.00 88.50 81 GLN A O 1
ATOM 638 N N . LEU A 1 82 ? -12.887 -6.538 12.680 1.00 85.44 82 LEU A N 1
ATOM 639 C CA . LEU A 1 82 ? -11.651 -7.301 12.467 1.00 85.44 82 LEU A CA 1
ATOM 640 C C . LEU A 1 82 ? -11.876 -8.821 12.460 1.00 85.44 82 LEU A C 1
ATOM 642 O O . LEU A 1 82 ? -11.153 -9.546 11.778 1.00 85.44 82 LEU A O 1
ATOM 646 N N . GLN A 1 83 ? -12.845 -9.321 13.230 1.00 88.12 83 GLN A N 1
ATOM 647 C CA . GLN A 1 83 ? -13.203 -10.739 13.230 1.00 88.12 83 GLN A CA 1
ATOM 648 C C . GLN A 1 83 ? -13.942 -11.139 11.954 1.00 88.12 83 GLN A C 1
ATOM 650 O O . GLN A 1 83 ? -13.642 -12.198 11.414 1.00 88.12 83 GLN A O 1
ATOM 655 N N . GLU A 1 84 ? -14.854 -10.306 11.453 1.00 86.88 84 GLU A N 1
ATOM 656 C CA . GLU A 1 84 ? -15.548 -10.552 10.183 1.00 86.88 84 GLU A CA 1
ATOM 657 C C . GLU A 1 84 ? -14.557 -10.644 9.019 1.00 86.88 84 GLU A C 1
ATOM 659 O O . GLU A 1 84 ? -14.596 -11.611 8.261 1.00 86.88 84 GLU A O 1
ATOM 664 N N . LEU A 1 85 ? -13.575 -9.737 8.975 1.00 82.69 85 LEU A N 1
ATOM 665 C CA . LEU A 1 85 ? -12.510 -9.769 7.968 1.00 82.69 85 LEU A CA 1
ATOM 666 C C . LEU A 1 85 ? -11.657 -11.036 7.998 1.00 82.69 85 LEU A C 1
ATOM 668 O O . LEU A 1 85 ? -11.084 -11.413 6.984 1.00 82.69 85 LEU A O 1
ATOM 672 N N . ARG A 1 86 ? -11.562 -11.699 9.151 1.00 78.88 86 ARG A N 1
ATOM 673 C CA . ARG A 1 86 ? -10.842 -12.968 9.278 1.00 78.88 86 ARG A CA 1
ATOM 674 C C . ARG A 1 86 ? -11.674 -14.165 8.809 1.00 78.88 86 ARG A C 1
ATOM 676 O O . ARG A 1 86 ? -11.099 -15.181 8.444 1.00 78.88 86 ARG A O 1
ATOM 683 N N . VAL A 1 87 ? -13.002 -14.078 8.880 1.00 73.06 87 VAL A N 1
ATOM 684 C CA . VAL A 1 87 ? -13.918 -15.182 8.538 1.00 73.06 87 VAL A CA 1
ATOM 685 C C . VAL A 1 87 ? -14.274 -15.182 7.047 1.00 73.06 87 VAL A C 1
ATOM 687 O O . VAL A 1 87 ? -14.590 -16.238 6.507 1.00 73.06 87 VAL A O 1
ATOM 690 N N . GLU A 1 88 ? -14.197 -14.037 6.364 1.00 57.31 88 GLU A N 1
ATOM 691 C CA . GLU A 1 88 ? -14.387 -13.960 4.905 1.00 57.31 88 GLU A CA 1
ATOM 692 C C . GLU A 1 88 ? -13.296 -14.688 4.097 1.00 57.31 88 GLU A C 1
ATOM 694 O O . GLU A 1 88 ? -13.578 -15.108 2.982 1.00 57.31 88 GLU A O 1
ATOM 699 N N . ASP A 1 89 ? -12.106 -14.915 4.665 1.00 49.56 89 ASP A N 1
ATOM 700 C CA . ASP A 1 89 ? -10.998 -15.663 4.035 1.00 49.56 89 ASP A CA 1
ATOM 701 C C . ASP A 1 89 ? -11.201 -17.202 4.037 1.00 49.56 89 ASP A C 1
ATOM 703 O O . ASP A 1 89 ? -10.416 -17.930 3.434 1.00 49.56 89 ASP A O 1
ATOM 707 N N . ASP A 1 90 ? -12.233 -17.713 4.728 1.00 47.44 90 ASP A N 1
ATOM 708 C CA . ASP A 1 90 ? -12.487 -19.155 4.947 1.00 47.44 90 ASP A CA 1
ATOM 709 C C . ASP A 1 90 ? -13.707 -19.684 4.144 1.00 47.44 90 ASP A C 1
ATOM 711 O O . ASP A 1 90 ? -14.275 -20.734 4.462 1.00 47.44 90 ASP A O 1
ATOM 715 N N . ARG A 1 91 ? -14.155 -18.942 3.118 1.00 43.28 91 ARG A N 1
ATOM 716 C CA . ARG A 1 91 ? -15.229 -19.327 2.177 1.00 43.28 91 ARG A CA 1
ATOM 717 C C . ARG A 1 91 ? -14.761 -19.249 0.731 1.00 43.28 91 ARG A C 1
ATOM 719 O O . ARG A 1 91 ? -15.198 -20.130 -0.043 1.00 43.28 91 ARG A O 1
#

InterPro domains:
  IPR055298 AtLOH3-like [PTHR11697] (2-88)

Secondary structure (DSSP, 8-state):
-HHHHHHHHHHHHHHHHH-SSHHHHHHHHHHHHHHTSHHHHHHHHHHHHHHHHHHHHHHHHHS-STTHHHHHHHHHHHHHHHHHHHHGGG-

Solvent-accessible surface area (backbone atoms only — not comparable to full-atom values): 5040 Å² total; per-residue (Å²): 110,75,85,50,47,60,60,51,47,54,52,28,51,49,34,40,75,68,39,94,42,73,66,52,18,52,52,24,49,54,49,45,54,51,57,68,29,64,68,48,48,48,49,52,55,50,50,51,52,53,50,50,48,51,46,55,40,49,55,46,64,66,53,65,84,89,42,58,66,59,32,53,50,40,51,52,50,43,54,48,56,58,48,51,65,63,56,67,78,76,118